Protein AF-A0A7H4MRI1-F1 (afdb_monomer_lite)

Foldseek 3Di:
DPDDPDPCPVVVVCVVVVVVVVCCVPPPDDCVVVVHDDDDD

Sequence (41 aa):
MGMRLGEGSGAALAMPIVEAACAMYHRMGMLAASNIVLPKG

Secondary structure (DSSP, 8-state):
------TTHHHHHHHHHHHHHHHHHHHSPPGGGGT--PPP-

Structure (mmCIF, N/CA/C/O backbone):
data_AF-A0A7H4MRI1-F1
#
_entry.id   AF-A0A7H4MRI1-F1
#
loop_
_atom_site.group_PDB
_atom_site.id
_atom_site.type_symbol
_atom_site.label_atom_id
_atom_site.label_alt_id
_atom_site.label_comp_id
_atom_site.label_asym_id
_atom_site.label_entity_id
_atom_site.label_seq_id
_atom_site.pdbx_PDB_ins_code
_atom_site.Cartn_x
_atom_site.Cartn_y
_atom_site.Cartn_z
_atom_site.occupancy
_atom_site.B_iso_or_equiv
_atom_site.auth_seq_id
_atom_site.auth_comp_id
_atom_site.auth_asym_id
_atom_site.auth_atom_id
_atom_site.pdbx_PDB_model_num
ATOM 1 N N . MET A 1 1 ? 18.989 -3.254 -3.431 1.00 78.56 1 MET A N 1
ATOM 2 C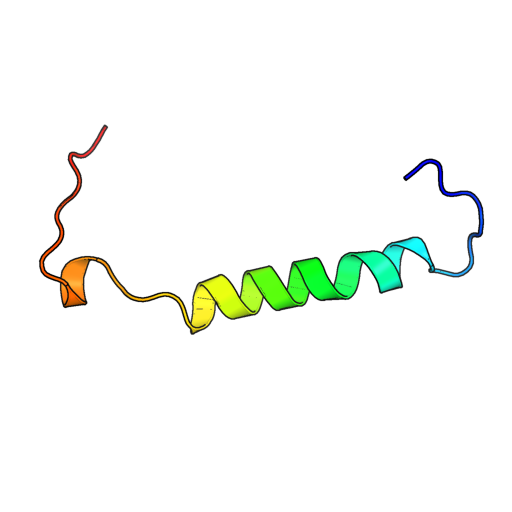 CA . MET A 1 1 ? 18.639 -4.112 -4.585 1.00 78.56 1 MET A CA 1
ATOM 3 C C . MET A 1 1 ? 19.676 -4.097 -5.714 1.00 78.56 1 MET A C 1
ATOM 5 O O . MET A 1 1 ? 19.746 -5.087 -6.423 1.00 78.56 1 MET A O 1
ATOM 9 N N . GLY A 1 2 ? 20.476 -3.029 -5.917 1.00 89.81 2 GLY A N 1
ATOM 10 C CA . GLY A 1 2 ? 21.530 -3.023 -6.953 1.00 89.81 2 GLY A CA 1
ATOM 11 C C . GLY A 1 2 ? 21.008 -3.264 -8.378 1.00 89.81 2 GLY A C 1
ATOM 12 O O . GLY A 1 2 ? 21.709 -3.853 -9.195 1.00 89.81 2 GLY A O 1
ATOM 13 N N . MET A 1 3 ? 19.761 -2.867 -8.650 1.00 92.56 3 MET A N 1
ATOM 14 C CA . MET A 1 3 ? 19.033 -3.225 -9.869 1.00 92.56 3 MET A CA 1
ATOM 15 C C . MET A 1 3 ? 19.469 -2.377 -11.059 1.00 92.56 3 MET A C 1
ATOM 17 O O . MET A 1 3 ? 19.706 -1.180 -10.929 1.00 92.56 3 MET A O 1
ATOM 21 N N . ARG A 1 4 ? 19.548 -3.020 -12.223 1.00 91.75 4 ARG A N 1
ATOM 22 C CA . ARG A 1 4 ? 19.957 -2.426 -13.506 1.00 91.75 4 ARG A CA 1
ATOM 23 C C . ARG A 1 4 ? 19.330 -3.150 -14.706 1.00 91.75 4 ARG A C 1
ATOM 25 O O . ARG A 1 4 ? 19.822 -3.045 -15.817 1.00 91.75 4 ARG A O 1
ATOM 32 N N . LEU A 1 5 ? 18.242 -3.887 -14.452 1.00 95.62 5 LEU A N 1
ATOM 33 C CA . LEU A 1 5 ? 17.503 -4.650 -15.462 1.00 95.62 5 LEU A CA 1
ATOM 34 C C . LEU A 1 5 ? 16.634 -3.744 -16.353 1.00 95.62 5 LEU A C 1
ATOM 36 O O . LEU A 1 5 ? 16.473 -4.027 -17.528 1.00 95.62 5 LEU A O 1
ATOM 40 N N . GLY A 1 6 ? 16.121 -2.629 -15.818 1.00 95.38 6 GLY A N 1
ATOM 41 C CA . GLY A 1 6 ? 15.263 -1.713 -16.576 1.00 95.38 6 GLY A CA 1
ATOM 42 C C . GLY A 1 6 ? 13.832 -2.235 -16.742 1.00 95.38 6 GLY A C 1
ATOM 43 O O . GLY A 1 6 ? 13.336 -2.967 -15.882 1.00 95.38 6 GLY A O 1
ATOM 44 N N . GLU A 1 7 ? 13.157 -1.778 -17.801 1.00 97.06 7 GLU A N 1
ATOM 45 C CA . GLU A 1 7 ? 11.851 -2.280 -18.284 1.00 97.06 7 GLU A CA 1
ATOM 46 C C . GLU A 1 7 ? 10.701 -2.277 -17.258 1.00 97.06 7 GLU A C 1
ATOM 48 O O . GLU A 1 7 ? 9.719 -2.997 -17.392 1.00 97.06 7 GLU A O 1
ATOM 53 N N . GLY A 1 8 ? 10.800 -1.465 -16.202 1.00 96.62 8 GLY A N 1
ATOM 54 C CA . GLY A 1 8 ? 9.777 -1.413 -15.154 1.00 96.62 8 GLY A CA 1
ATOM 55 C C . GLY A 1 8 ? 9.893 -2.512 -14.095 1.00 96.62 8 GLY A C 1
ATOM 56 O O . GLY A 1 8 ? 9.057 -2.570 -13.197 1.00 96.62 8 GLY A O 1
ATOM 57 N N . SER A 1 9 ? 10.957 -3.321 -14.109 1.00 95.62 9 SER A N 1
ATOM 58 C CA . SER A 1 9 ? 11.223 -4.335 -13.072 1.00 95.62 9 SER A CA 1
ATOM 59 C C . SER A 1 9 ? 11.208 -3.762 -11.647 1.00 95.62 9 SER A C 1
ATOM 61 O O . SER A 1 9 ? 10.692 -4.391 -10.727 1.00 95.62 9 SER A O 1
ATOM 63 N N . GLY A 1 10 ? 11.705 -2.534 -11.458 1.00 96.81 10 GLY A N 1
ATOM 64 C CA . GLY A 1 10 ? 11.618 -1.825 -10.177 1.00 96.81 10 GLY A CA 1
ATOM 65 C C . GLY A 1 10 ? 10.189 -1.438 -9.784 1.00 96.81 10 GLY A C 1
ATOM 66 O O . GLY A 1 10 ? 9.842 -1.522 -8.610 1.00 96.81 10 GLY A O 1
ATOM 67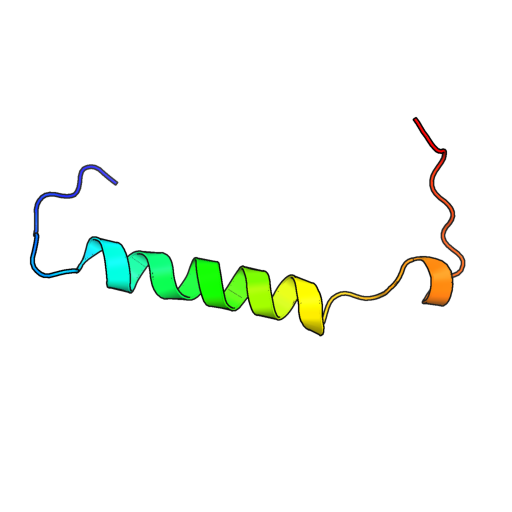 N N . ALA A 1 11 ? 9.352 -1.062 -10.754 1.00 97.00 11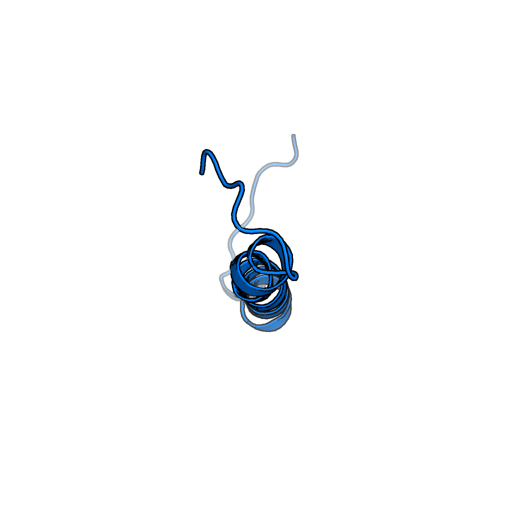 ALA A N 1
ATOM 68 C CA . ALA A 1 11 ? 7.954 -0.714 -10.508 1.00 97.00 11 ALA A CA 1
ATOM 69 C C . ALA A 1 11 ? 7.137 -1.954 -10.125 1.00 97.00 11 ALA A C 1
ATOM 71 O O . ALA A 1 11 ? 6.433 -1.929 -9.120 1.00 97.00 11 ALA A O 1
ATOM 72 N N . ALA A 1 12 ? 7.300 -3.058 -10.860 1.00 97.12 12 ALA A N 1
ATOM 73 C CA . ALA A 1 12 ? 6.656 -4.329 -10.533 1.00 97.12 12 ALA A CA 1
ATOM 74 C C . ALA A 1 12 ? 7.072 -4.837 -9.141 1.00 97.12 12 ALA A C 1
ATOM 76 O O . ALA A 1 12 ? 6.224 -5.254 -8.358 1.00 97.12 12 ALA A O 1
ATOM 77 N N . LEU A 1 13 ? 8.359 -4.723 -8.788 1.00 97.56 13 LEU A N 1
ATOM 78 C CA . LEU A 1 13 ? 8.848 -5.088 -7.454 1.00 97.56 13 LEU A CA 1
ATOM 79 C C . LEU A 1 13 ? 8.251 -4.213 -6.337 1.00 97.56 13 LEU A C 1
ATOM 81 O O . LEU A 1 13 ? 8.117 -4.672 -5.206 1.00 97.56 13 LEU A O 1
ATOM 85 N N . ALA A 1 14 ? 7.893 -2.962 -6.640 1.00 98.00 14 ALA A N 1
ATOM 86 C CA . ALA A 1 14 ? 7.298 -2.031 -5.684 1.00 98.00 14 ALA A CA 1
ATOM 87 C C . ALA A 1 14 ? 5.768 -2.164 -5.556 1.00 98.00 14 ALA A C 1
ATOM 89 O O . ALA A 1 14 ? 5.214 -1.706 -4.557 1.00 98.00 14 ALA A O 1
ATOM 90 N N . MET A 1 15 ? 5.076 -2.801 -6.509 1.00 98.38 15 MET A N 1
ATOM 91 C CA . MET A 1 15 ? 3.613 -2.968 -6.464 1.00 98.38 15 MET A CA 1
ATOM 92 C C . MET A 1 15 ? 3.111 -3.625 -5.163 1.00 98.38 15 MET A C 1
ATOM 94 O O . MET A 1 15 ? 2.206 -3.060 -4.546 1.00 98.38 15 MET A O 1
ATOM 98 N N . PRO A 1 16 ? 3.732 -4.704 -4.642 1.00 98.44 16 PRO A N 1
ATOM 99 C CA . PRO A 1 16 ? 3.311 -5.297 -3.372 1.00 98.44 16 PRO A CA 1
ATOM 100 C C . PRO A 1 16 ? 3.442 -4.356 -2.168 1.00 98.44 16 PRO A C 1
ATOM 102 O O . PRO A 1 16 ? 2.724 -4.517 -1.187 1.00 98.44 16 PRO A O 1
ATOM 105 N N . ILE A 1 17 ? 4.334 -3.359 -2.218 1.00 98.50 17 ILE A N 1
ATOM 106 C CA . ILE A 1 17 ? 4.471 -2.362 -1.143 1.00 98.50 17 ILE A CA 1
ATOM 107 C C . ILE A 1 17 ? 3.249 -1.442 -1.130 1.00 98.50 17 ILE A C 1
ATOM 109 O O . ILE A 1 17 ? 2.709 -1.146 -0.064 1.00 98.50 17 ILE A O 1
ATOM 113 N N . VAL A 1 18 ? 2.784 -1.021 -2.309 1.00 98.50 18 VAL A N 1
ATOM 114 C CA . VAL A 1 18 ? 1.559 -0.220 -2.442 1.00 98.50 18 VAL A CA 1
ATOM 115 C C . VAL A 1 18 ? 0.356 -1.024 -1.956 1.00 98.50 18 VAL A C 1
ATOM 117 O O . VAL A 1 18 ? -0.428 -0.535 -1.143 1.00 98.50 18 VAL A O 1
ATOM 120 N N . GLU A 1 19 ? 0.248 -2.284 -2.376 1.00 98.62 19 GLU A N 1
ATOM 121 C CA . GLU A 1 19 ? -0.816 -3.182 -1.919 1.00 98.62 19 GLU A CA 1
ATOM 122 C C . GLU A 1 19 ? -0.777 -3.400 -0.403 1.00 98.62 19 GLU A C 1
ATOM 124 O O . GLU A 1 19 ? -1.819 -3.339 0.250 1.00 98.62 19 GLU A O 1
ATOM 129 N N . ALA A 1 20 ? 0.408 -3.593 0.181 1.00 98.62 20 ALA A N 1
ATOM 130 C CA . ALA A 1 20 ? 0.579 -3.750 1.621 1.00 98.62 20 ALA A CA 1
ATOM 131 C C . ALA A 1 20 ? 0.172 -2.485 2.390 1.00 98.62 20 ALA A C 1
ATOM 133 O O . ALA A 1 20 ? -0.480 -2.590 3.430 1.00 98.62 20 ALA A O 1
ATOM 134 N N . ALA A 1 21 ? 0.487 -1.295 1.873 1.00 98.69 21 ALA A N 1
ATOM 135 C CA . ALA A 1 21 ? 0.051 -0.034 2.469 1.00 98.69 21 ALA A CA 1
ATOM 136 C C . ALA A 1 21 ? -1.480 0.103 2.440 1.00 98.69 21 ALA A C 1
ATOM 138 O O . ALA A 1 21 ? -2.096 0.440 3.457 1.00 98.69 21 ALA A O 1
ATOM 139 N N . CYS A 1 22 ? -2.114 -0.231 1.312 1.00 98.62 22 CYS A N 1
ATOM 140 C CA . CYS A 1 22 ? -3.571 -0.284 1.222 1.00 98.62 22 CYS A CA 1
ATOM 141 C C . CYS A 1 22 ? -4.150 -1.328 2.185 1.00 98.62 22 CYS A C 1
ATOM 143 O O . CYS A 1 22 ? -5.126 -1.041 2.875 1.00 98.62 22 CYS A O 1
ATOM 145 N N . ALA A 1 23 ? -3.557 -2.518 2.274 1.00 98.75 23 ALA A N 1
ATOM 146 C CA . ALA A 1 23 ? -4.013 -3.560 3.185 1.00 98.75 23 ALA A CA 1
ATOM 147 C C . ALA A 1 23 ? -3.910 -3.116 4.650 1.00 98.75 23 ALA A C 1
ATOM 149 O O . ALA A 1 23 ? -4.862 -3.309 5.401 1.00 98.75 23 ALA A O 1
ATOM 150 N N . MET A 1 24 ? -2.808 -2.471 5.041 1.00 98.62 24 MET A N 1
ATOM 151 C CA . MET A 1 24 ? -2.633 -1.905 6.378 1.00 98.62 24 MET A CA 1
ATOM 152 C C . MET A 1 24 ? -3.741 -0.896 6.691 1.00 98.62 24 MET A C 1
ATOM 154 O O . MET A 1 24 ? -4.416 -1.035 7.706 1.00 98.62 24 MET A O 1
ATOM 158 N N . TYR A 1 25 ? -3.980 0.075 5.807 1.00 98.38 25 TYR A N 1
ATOM 159 C CA . TYR A 1 25 ? -5.001 1.097 6.042 1.00 98.38 25 TYR A CA 1
ATOM 160 C C . TYR A 1 25 ? -6.414 0.509 6.177 1.00 98.38 25 TYR A C 1
ATOM 162 O O . TYR A 1 25 ? -7.160 0.892 7.072 1.00 98.38 25 TYR A O 1
ATOM 170 N N . HIS A 1 26 ? -6.780 -0.436 5.309 1.00 98.38 26 HIS A N 1
ATOM 171 C CA . HIS A 1 26 ? -8.153 -0.945 5.251 1.00 98.38 26 HIS A CA 1
ATOM 172 C C . HIS A 1 26 ? -8.434 -2.103 6.212 1.00 98.38 26 HIS A C 1
ATOM 174 O O . HIS A 1 26 ? -9.599 -2.382 6.490 1.00 98.38 26 HIS A O 1
ATOM 180 N N . ARG A 1 27 ? -7.407 -2.835 6.658 1.00 98.25 27 ARG A N 1
ATOM 181 C CA . ARG A 1 27 ? -7.591 -4.100 7.391 1.00 98.25 27 ARG A CA 1
ATOM 182 C C . ARG A 1 27 ? -6.981 -4.105 8.785 1.00 98.25 27 ARG A C 1
ATOM 184 O O . ARG A 1 27 ? -7.254 -5.037 9.537 1.00 98.25 27 ARG A O 1
ATOM 191 N N . MET A 1 28 ? -6.156 -3.121 9.145 1.00 98.44 28 MET A N 1
ATOM 192 C CA . MET A 1 28 ? -5.626 -3.057 10.50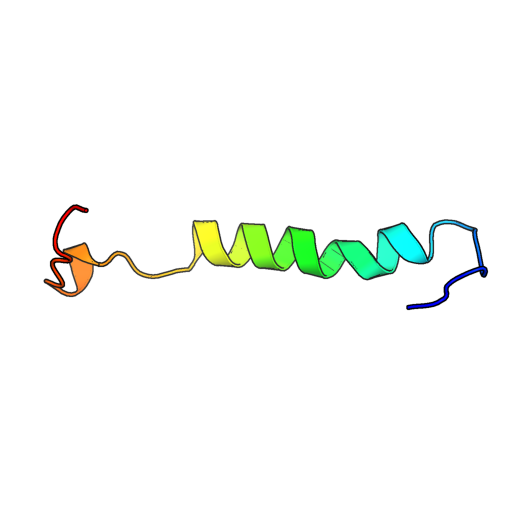4 1.00 98.44 28 MET A CA 1
ATOM 193 C C . MET A 1 28 ? -6.748 -2.732 11.497 1.00 98.44 28 MET A C 1
ATOM 195 O O . MET A 1 28 ? -7.639 -1.931 11.220 1.00 98.44 28 MET A O 1
ATOM 199 N N . GLY A 1 29 ? -6.706 -3.370 12.667 1.00 97.50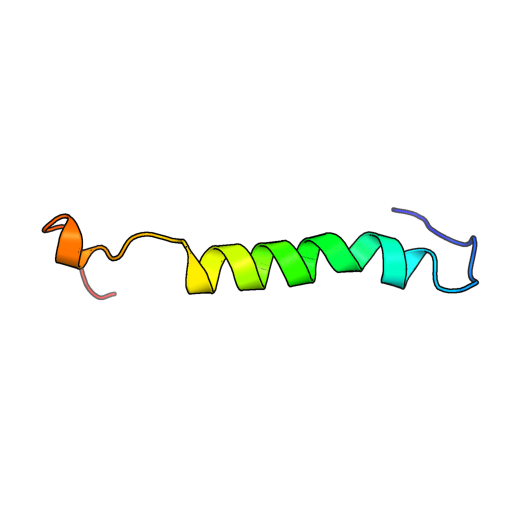 29 GLY A N 1
ATOM 200 C CA . GLY A 1 29 ? -7.647 -3.082 13.744 1.00 97.50 29 GLY A CA 1
ATOM 201 C C . GLY A 1 29 ? -7.459 -1.674 14.315 1.00 97.50 29 GLY A C 1
ATOM 202 O O . GLY A 1 29 ? -6.376 -1.092 14.255 1.00 97.50 29 GLY A O 1
ATOM 203 N N . MET A 1 30 ? -8.520 -1.138 14.915 1.00 97.62 30 MET A N 1
ATOM 204 C CA . MET A 1 30 ? -8.474 0.147 15.611 1.00 97.62 30 MET A CA 1
ATOM 205 C C . MET A 1 30 ? -8.185 -0.055 17.097 1.00 97.62 30 MET A C 1
ATOM 207 O O . MET A 1 30 ? -8.831 -0.873 17.746 1.00 97.62 30 MET A O 1
ATOM 211 N N . LEU A 1 31 ? -7.287 0.753 17.665 1.00 97.44 31 LEU A N 1
ATOM 212 C CA . LEU A 1 31 ? -6.960 0.705 19.097 1.00 97.44 31 LEU A CA 1
ATOM 213 C C . LEU A 1 31 ? -8.202 0.867 19.986 1.00 97.44 31 LEU A C 1
ATOM 215 O O . LEU A 1 31 ? -8.360 0.142 20.966 1.00 97.44 31 LEU A O 1
ATOM 219 N N . ALA A 1 32 ? -9.117 1.759 19.592 1.00 97.44 32 ALA A N 1
ATOM 220 C CA . ALA A 1 32 ? -10.378 1.986 20.292 1.00 97.44 32 ALA A CA 1
ATOM 221 C C . ALA A 1 32 ? -11.257 0.726 20.355 1.00 97.44 32 ALA A C 1
ATOM 223 O O . ALA A 1 32 ? -11.875 0.474 21.383 1.00 97.44 32 ALA A O 1
ATOM 224 N N . ALA A 1 33 ? -11.266 -0.100 19.301 1.00 98.06 33 ALA A N 1
ATOM 225 C CA . ALA A 1 33 ? -12.022 -1.355 19.289 1.00 98.06 33 ALA A CA 1
ATOM 226 C C . ALA A 1 33 ? -11.463 -2.392 20.284 1.00 98.06 33 ALA A C 1
ATOM 228 O O . ALA A 1 33 ? -12.186 -3.289 20.707 1.00 98.06 33 ALA A O 1
ATOM 229 N N . SER A 1 34 ? -10.200 -2.240 20.689 1.00 98.31 34 SER A N 1
ATOM 230 C CA . SER A 1 34 ? -9.526 -3.083 21.682 1.00 98.31 34 SER A CA 1
ATOM 231 C C . SER A 1 34 ? -9.382 -2.408 23.052 1.00 98.31 34 SER A C 1
ATOM 233 O O . SER A 1 34 ? -8.684 -2.937 23.912 1.00 98.31 34 SER A O 1
ATOM 235 N N . ASN A 1 35 ? -10.008 -1.245 23.270 1.00 97.62 35 ASN A N 1
ATOM 236 C CA . ASN A 1 35 ? -9.863 -0.429 24.485 1.00 97.62 35 ASN A CA 1
ATOM 237 C C . ASN A 1 35 ? -8.401 -0.070 24.828 1.00 97.62 35 ASN A C 1
ATOM 239 O O . ASN A 1 35 ? -8.053 0.119 25.993 1.00 97.62 35 ASN A O 1
ATOM 243 N N . ILE A 1 36 ? -7.533 0.022 23.817 1.00 98.00 36 ILE A N 1
ATOM 244 C CA . ILE A 1 36 ? -6.125 0.381 23.996 1.00 98.00 36 ILE A CA 1
ATOM 245 C C . ILE A 1 36 ? -5.986 1.900 23.866 1.00 98.00 36 ILE A C 1
ATOM 247 O O . ILE A 1 36 ? -6.385 2.483 22.857 1.00 98.00 36 ILE A O 1
ATOM 251 N N . VAL A 1 37 ? -5.377 2.537 24.869 1.00 97.25 37 VAL A N 1
ATOM 252 C CA . VAL A 1 37 ? -5.072 3.976 24.878 1.00 97.25 37 VAL A CA 1
ATOM 253 C C . VAL A 1 37 ? -3.563 4.161 24.943 1.00 97.25 37 VAL A C 1
ATOM 255 O O . VAL A 1 37 ? -2.907 3.661 25.854 1.00 97.25 37 VAL A O 1
ATOM 258 N N . LEU A 1 38 ? -3.016 4.890 23.972 1.00 96.44 38 LEU A N 1
ATOM 259 C CA . LEU A 1 38 ? -1.607 5.272 23.953 1.00 96.44 38 LEU A CA 1
ATOM 260 C C . LEU A 1 38 ? -1.456 6.695 24.513 1.00 96.44 38 LEU A C 1
ATOM 262 O O . LEU A 1 38 ? -2.308 7.544 24.227 1.00 96.44 38 LEU A O 1
ATOM 266 N N . PRO A 1 39 ? -0.398 6.984 25.292 1.00 95.19 39 PRO A N 1
ATOM 267 C CA . PR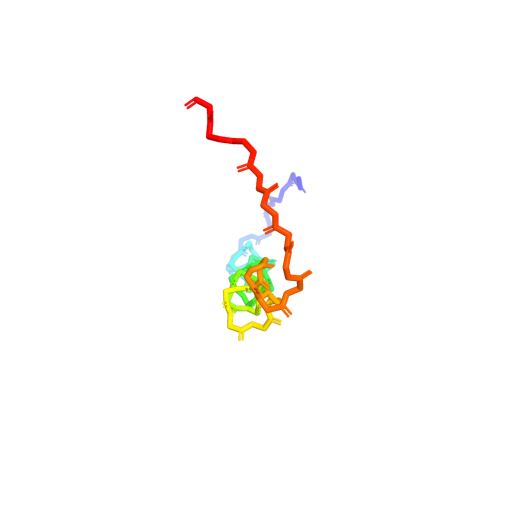O A 1 39 ? -0.107 8.346 25.716 1.00 95.19 39 PRO A CA 1
ATOM 268 C C . PRO A 1 39 ? 0.159 9.219 24.486 1.00 95.19 39 PRO A C 1
ATOM 270 O O . PRO A 1 39 ? 0.827 8.795 23.541 1.00 95.19 39 PRO A O 1
ATOM 273 N N . LYS A 1 40 ? -0.380 10.441 24.487 1.00 86.88 40 LYS A N 1
ATOM 274 C CA . LYS A 1 40 ? -0.018 11.434 23.472 1.00 86.88 40 LYS A CA 1
ATOM 275 C C . LYS A 1 40 ? 1.379 11.960 23.809 1.00 86.88 40 LYS A C 1
ATOM 277 O O . LYS A 1 40 ? 1.627 12.277 24.972 1.00 86.88 40 LYS A O 1
ATOM 282 N N . GLY A 1 41 ? 2.264 11.953 22.811 1.00 67.56 41 GLY A N 1
ATOM 283 C CA . GLY A 1 41 ? 3.590 12.572 22.897 1.00 67.56 41 GLY A CA 1
ATOM 284 C C . GLY A 1 41 ? 3.521 14.087 22.988 1.00 67.56 41 GLY A C 1
ATOM 285 O O . GLY A 1 41 ? 2.441 14.647 22.684 1.00 67.56 41 GLY A O 1
#

Radius of gyration: 17.28 Å; chains: 1; bounding box: 34×18×44 Å

pLDDT: mean 95.71, std 5.82, range [67.56, 98.75]

Organism: Klebsiella variicola (NCBI:txid244366)

InterPro domains:
  IPR003200 Nicotinate-nucleotide-dimethylbenzimidazole phosphoribosyltransferase [PF02277] (1-35)
  IPR023195 Nicotinate-nucleotide-dimethylbenzimidazole phosphoribosyltransferase, N-terminal [G3DSA:1.10.1610.10] (8-41)
  IPR036087 Nicotinate-nucleotide-dimethylbenzimidazole phosphoribosyltransferase-like superfamily [SSF52733] (1-33)